Protein AF-A0A3D8PIF3-F1 (afdb_monomer_lite)

pLDDT: mean 80.58, std 9.63, range [51.34, 91.88]

Sequence (62 aa):
MNWSVLKDLKTMFGFITSILLGVFAIVLAVNNNKLWVLFVVVALILMLFSVFRADKIHKHNN

Structure (mmCIF, N/CA/C/O backbone):
data_AF-A0A3D8PIF3-F1
#
_entry.id   AF-A0A3D8PIF3-F1
#
loop_
_atom_site.group_PDB
_atom_site.id
_atom_site.type_symbol
_atom_site.label_atom_id
_atom_site.label_alt_id
_atom_site.label_comp_id
_atom_site.label_asym_id
_atom_site.label_entity_id
_atom_site.label_seq_id
_atom_site.pdbx_PDB_ins_code
_atom_site.Cartn_x
_atom_site.Cartn_y
_atom_site.Cartn_z
_atom_site.occupancy
_atom_site.B_iso_or_equiv
_atom_site.auth_seq_id
_atom_site.auth_comp_id
_atom_site.auth_asym_id
_atom_site.auth_atom_id
_atom_site.pdbx_PDB_model_num
ATOM 1 N N . MET A 1 1 ? 7.491 -12.815 -15.759 1.00 53.88 1 MET A N 1
ATOM 2 C CA . MET A 1 1 ? 7.870 -11.734 -14.820 1.00 53.88 1 MET A CA 1
ATOM 3 C C . MET A 1 1 ? 8.988 -10.937 -15.466 1.00 53.88 1 MET A C 1
ATOM 5 O O . MET A 1 1 ? 9.986 -11.543 -15.830 1.00 53.88 1 MET A O 1
ATOM 9 N N . ASN A 1 2 ? 8.819 -9.632 -15.687 1.00 61.75 2 ASN A N 1
ATOM 10 C CA . ASN A 1 2 ? 9.886 -8.822 -16.277 1.00 61.75 2 ASN A CA 1
ATOM 11 C C . ASN A 1 2 ? 11.050 -8.730 -15.279 1.00 61.75 2 ASN A C 1
ATOM 13 O O . ASN A 1 2 ? 10.903 -8.168 -14.191 1.00 61.75 2 ASN A O 1
ATOM 17 N N . TRP A 1 3 ? 12.191 -9.319 -15.633 1.00 65.38 3 TRP A N 1
ATOM 18 C CA . TRP A 1 3 ? 13.350 -9.449 -14.747 1.00 65.38 3 TRP A CA 1
ATOM 19 C C . TRP A 1 3 ? 13.900 -8.084 -14.311 1.00 65.38 3 TRP A C 1
ATOM 21 O O . TRP A 1 3 ? 14.437 -7.945 -13.214 1.00 65.38 3 TRP A O 1
ATOM 31 N N . SER A 1 4 ? 13.677 -7.049 -15.127 1.00 65.94 4 SER A N 1
ATOM 32 C CA . SER A 1 4 ? 14.092 -5.682 -14.817 1.00 65.94 4 SER A CA 1
ATOM 33 C C . SER A 1 4 ? 13.324 -5.054 -13.653 1.00 65.94 4 SER A C 1
ATOM 35 O O . SER A 1 4 ? 13.889 -4.237 -12.933 1.00 65.94 4 SER A O 1
ATOM 37 N N . VAL A 1 5 ? 12.063 -5.444 -13.433 1.00 62.00 5 VAL A N 1
ATOM 38 C CA . VAL A 1 5 ? 11.266 -4.942 -12.298 1.00 62.00 5 VAL A CA 1
ATOM 39 C C . VAL A 1 5 ? 11.702 -5.606 -10.992 1.00 62.00 5 VAL A C 1
ATOM 41 O O . VAL A 1 5 ? 11.781 -4.944 -9.966 1.00 62.00 5 VAL A O 1
ATOM 44 N N . LEU A 1 6 ? 12.050 -6.897 -11.034 1.00 64.69 6 LEU A N 1
ATOM 45 C CA . LEU A 1 6 ? 12.599 -7.625 -9.880 1.00 64.69 6 LEU A CA 1
ATOM 46 C C . LEU A 1 6 ? 13.997 -7.149 -9.487 1.00 64.69 6 LEU A C 1
ATOM 48 O O . LEU A 1 6 ? 14.343 -7.164 -8.310 1.00 64.69 6 LEU A O 1
ATOM 52 N N . LYS A 1 7 ? 14.805 -6.732 -10.468 1.00 69.56 7 LYS A N 1
ATOM 53 C CA . LYS A 1 7 ? 16.147 -6.202 -10.214 1.00 69.56 7 LYS A CA 1
ATOM 54 C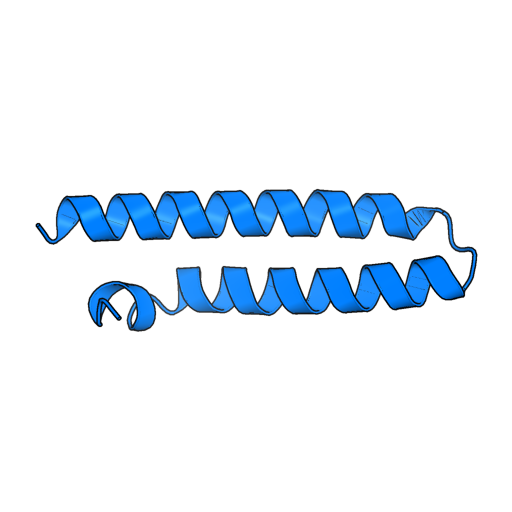 C . LYS A 1 7 ? 16.108 -4.823 -9.555 1.00 69.56 7 LYS A C 1
ATOM 56 O O . LYS A 1 7 ? 17.072 -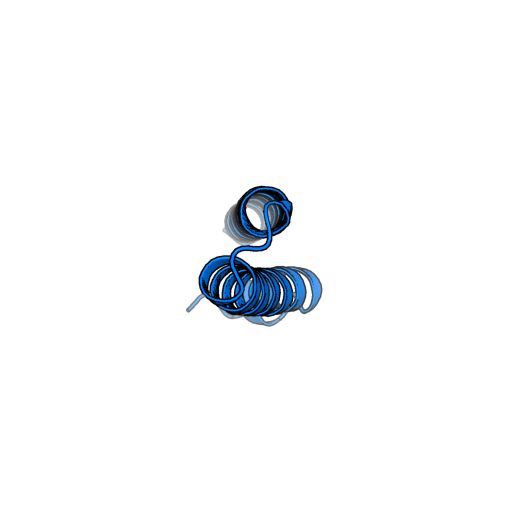4.443 -8.891 1.00 69.56 7 LYS A O 1
ATOM 61 N N . ASP A 1 8 ? 15.005 -4.086 -9.696 1.00 73.38 8 ASP A N 1
ATOM 62 C CA . ASP A 1 8 ? 14.822 -2.834 -8.975 1.00 73.38 8 ASP A CA 1
ATOM 63 C C . ASP A 1 8 ? 14.416 -3.095 -7.518 1.00 73.38 8 ASP A C 1
ATOM 65 O O . ASP A 1 8 ? 13.248 -3.043 -7.122 1.00 73.38 8 ASP A O 1
ATOM 69 N N . LEU A 1 9 ? 15.443 -3.355 -6.707 1.00 71.81 9 LEU A N 1
ATOM 70 C CA . LEU A 1 9 ? 15.369 -3.544 -5.260 1.00 71.81 9 LEU A CA 1
ATOM 71 C C . LEU A 1 9 ? 14.520 -2.474 -4.564 1.00 71.81 9 LEU A C 1
ATOM 73 O O . LEU A 1 9 ? 13.843 -2.801 -3.596 1.00 71.81 9 LEU A O 1
ATOM 77 N N . LYS A 1 10 ? 14.502 -1.221 -5.047 1.00 72.44 10 LYS A N 1
ATOM 78 C CA . LYS A 1 10 ? 13.680 -0.152 -4.447 1.00 72.44 10 LYS A CA 1
ATOM 79 C C . LYS A 1 10 ? 12.188 -0.408 -4.614 1.00 72.44 10 LYS A C 1
ATOM 81 O O . LYS A 1 10 ? 11.427 -0.193 -3.675 1.00 72.44 10 LYS A O 1
ATOM 86 N N . THR A 1 11 ? 11.777 -0.860 -5.792 1.00 75.88 11 THR A N 1
ATOM 87 C CA . THR A 1 11 ? 10.377 -1.180 -6.076 1.00 75.88 11 THR A CA 1
ATOM 88 C C . THR A 1 11 ? 9.957 -2.430 -5.304 1.00 75.88 11 THR A C 1
ATOM 90 O O . THR A 1 11 ? 8.899 -2.448 -4.678 1.00 75.88 11 THR A O 1
ATOM 93 N N . MET A 1 12 ? 10.830 -3.437 -5.238 1.00 80.94 12 MET A N 1
ATOM 94 C CA . MET A 1 12 ? 10.577 -4.662 -4.477 1.00 80.94 12 MET A CA 1
ATOM 95 C C . MET A 1 12 ? 10.487 -4.405 -2.959 1.00 80.94 12 MET A C 1
ATOM 97 O O . MET A 1 12 ? 9.565 -4.894 -2.309 1.00 80.94 12 MET A O 1
ATOM 101 N N . PHE A 1 13 ? 11.364 -3.564 -2.398 1.00 81.19 13 PHE A N 1
ATOM 102 C CA . PHE A 1 13 ? 11.269 -3.117 -1.001 1.00 81.19 13 PHE A CA 1
ATOM 103 C C . PHE A 1 13 ? 9.982 -2.333 -0.721 1.00 81.19 13 PHE A C 1
ATOM 105 O O . PHE A 1 13 ? 9.386 -2.505 0.342 1.00 81.19 13 PHE A O 1
ATOM 112 N N . GLY A 1 14 ? 9.530 -1.497 -1.661 1.00 83.00 14 GLY A N 1
ATOM 113 C CA . GLY A 1 14 ? 8.267 -0.761 -1.543 1.00 83.00 14 GLY A CA 1
ATOM 114 C C . GLY A 1 14 ? 7.057 -1.691 -1.431 1.00 83.00 14 GLY A C 1
ATOM 115 O O . GLY A 1 14 ? 6.198 -1.500 -0.570 1.00 83.00 14 GLY A O 1
ATOM 116 N N . PHE A 1 15 ? 7.035 -2.771 -2.216 1.00 81.38 15 PHE A N 1
ATOM 117 C CA . PHE A 1 15 ? 6.003 -3.802 -2.096 1.00 81.38 15 PHE A CA 1
ATOM 118 C C . PHE A 1 15 ? 6.086 -4.575 -0.779 1.00 81.38 15 PHE A C 1
ATOM 120 O O . PHE A 1 15 ? 5.069 -4.737 -0.109 1.00 81.38 15 PHE A O 1
ATOM 127 N N . ILE A 1 16 ? 7.281 -5.016 -0.370 1.00 87.81 16 ILE A N 1
ATOM 128 C CA . ILE A 1 16 ? 7.463 -5.762 0.887 1.00 87.81 16 ILE A CA 1
ATOM 129 C C . ILE A 1 16 ? 7.018 -4.918 2.087 1.00 87.81 16 ILE A C 1
ATOM 131 O O . ILE A 1 16 ? 6.286 -5.398 2.951 1.00 87.81 16 ILE A O 1
ATOM 135 N N . THR A 1 17 ? 7.416 -3.647 2.128 1.00 86.81 17 THR A N 1
ATOM 136 C CA . THR A 1 17 ? 7.023 -2.730 3.207 1.00 86.81 17 THR A CA 1
ATOM 137 C C . THR A 1 17 ? 5.526 -2.435 3.201 1.00 86.81 17 THR A C 1
ATOM 139 O O . THR A 1 17 ? 4.926 -2.425 4.271 1.00 86.81 17 THR A O 1
ATOM 142 N N . SER A 1 18 ? 4.895 -2.278 2.033 1.00 85.81 18 SER A N 1
ATOM 143 C CA . SER A 1 18 ? 3.436 -2.130 1.925 1.00 85.81 18 SER A CA 1
ATOM 144 C C . SER A 1 18 ? 2.688 -3.358 2.468 1.00 85.81 18 SER A C 1
ATOM 146 O O . SER A 1 18 ? 1.757 -3.207 3.261 1.00 85.81 18 SER A O 1
ATOM 148 N N . ILE A 1 19 ? 3.144 -4.572 2.135 1.00 88.31 19 ILE A N 1
ATOM 149 C CA . ILE A 1 19 ? 2.566 -5.823 2.653 1.00 88.31 19 ILE A CA 1
ATOM 150 C C . ILE A 1 19 ? 2.709 -5.895 4.178 1.00 88.31 19 ILE A C 1
ATOM 152 O O . ILE A 1 19 ? 1.732 -6.175 4.871 1.00 88.31 19 ILE A O 1
ATOM 156 N N . LEU A 1 20 ? 3.895 -5.591 4.717 1.00 90.25 20 LEU A N 1
ATOM 157 C CA . LEU A 1 20 ? 4.125 -5.569 6.166 1.00 90.25 20 LEU A CA 1
ATOM 158 C C . LEU A 1 20 ? 3.235 -4.538 6.868 1.00 90.25 20 LEU A C 1
ATOM 160 O O . LEU A 1 20 ? 2.621 -4.862 7.883 1.00 90.25 20 LEU A O 1
ATOM 164 N N . LEU A 1 21 ? 3.109 -3.325 6.319 1.00 86.56 21 LEU A N 1
ATOM 165 C CA . LEU A 1 21 ? 2.203 -2.306 6.856 1.00 86.56 21 LEU A CA 1
ATOM 166 C C . LEU A 1 21 ? 0.743 -2.774 6.846 1.00 86.56 21 LEU A C 1
ATOM 168 O O . LEU A 1 21 ? 0.020 -2.497 7.800 1.00 86.56 21 LEU A O 1
ATOM 172 N N . GLY A 1 22 ? 0.319 -3.504 5.811 1.00 85.50 22 GLY A N 1
ATOM 173 C CA . GLY A 1 22 ? -1.005 -4.121 5.756 1.00 85.50 22 GLY A CA 1
ATOM 174 C C . GLY A 1 22 ? -1.229 -5.125 6.889 1.00 85.50 22 GLY A C 1
ATOM 175 O O . GLY A 1 22 ? -2.256 -5.074 7.562 1.00 85.50 22 GLY A O 1
ATOM 176 N N . VAL A 1 23 ? -0.244 -5.985 7.170 1.00 89.56 23 VAL A N 1
ATOM 177 C CA . VAL A 1 23 ? -0.303 -6.929 8.301 1.00 89.56 23 VAL A CA 1
ATOM 178 C C . VAL A 1 23 ? -0.388 -6.183 9.636 1.00 89.56 23 VAL A C 1
ATOM 180 O O . VAL A 1 23 ? -1.248 -6.500 10.458 1.00 89.56 23 VAL A O 1
ATOM 183 N N . PHE A 1 24 ? 0.436 -5.151 9.839 1.00 87.31 24 PHE A N 1
ATOM 184 C CA . PHE A 1 24 ? 0.362 -4.309 11.037 1.00 87.31 24 PHE A CA 1
ATOM 185 C C . PHE A 1 24 ? -1.002 -3.630 11.182 1.00 87.31 24 PHE A C 1
ATOM 187 O O . PHE A 1 24 ? -1.546 -3.591 12.285 1.00 87.31 24 PHE A O 1
ATOM 194 N N . ALA A 1 25 ? -1.587 -3.148 10.085 1.00 85.88 25 ALA A N 1
ATOM 195 C CA . ALA A 1 25 ? -2.911 -2.544 10.102 1.00 85.88 25 ALA A CA 1
ATOM 196 C C . ALA A 1 25 ? -3.985 -3.532 10.579 1.00 85.88 25 ALA A C 1
ATOM 198 O O . ALA A 1 25 ? -4.808 -3.174 11.418 1.00 85.88 25 ALA A O 1
ATOM 199 N N . ILE A 1 26 ? -3.945 -4.782 10.106 1.00 88.00 26 ILE A N 1
ATOM 200 C CA . ILE A 1 26 ? -4.879 -5.833 10.533 1.00 88.00 26 ILE A CA 1
ATOM 201 C C . ILE A 1 26 ? -4.720 -6.114 12.032 1.00 88.00 26 ILE A C 1
ATOM 203 O O . ILE A 1 26 ? -5.712 -6.144 12.758 1.00 88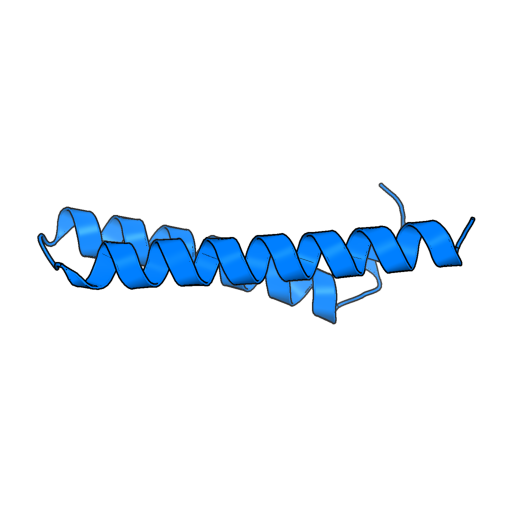.00 26 ILE A O 1
ATOM 207 N N . VAL A 1 27 ? -3.484 -6.252 12.523 1.00 90.75 27 VAL A N 1
ATOM 208 C CA . VAL A 1 27 ? -3.214 -6.477 13.955 1.00 90.75 27 VAL A CA 1
ATOM 209 C C . VAL A 1 27 ? -3.731 -5.314 14.811 1.00 90.75 27 VAL A C 1
ATOM 211 O O . VAL A 1 27 ? -4.358 -5.537 15.847 1.00 90.75 27 VAL A O 1
ATOM 214 N N . LEU A 1 28 ? -3.520 -4.066 14.379 1.00 86.31 28 LEU A N 1
ATOM 215 C CA . LEU A 1 28 ? -4.045 -2.890 15.079 1.00 86.31 28 LEU A CA 1
ATOM 216 C C . LEU A 1 28 ? -5.580 -2.830 15.056 1.0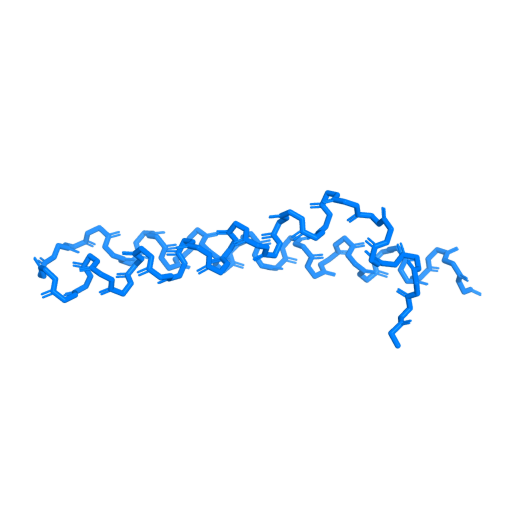0 86.31 28 LEU A C 1
ATOM 218 O O . LEU A 1 28 ? -6.177 -2.428 16.055 1.00 86.31 28 LEU A O 1
ATOM 222 N N . ALA A 1 29 ? -6.208 -3.235 13.948 1.00 87.50 29 ALA A N 1
ATOM 223 C CA . ALA A 1 29 ? -7.662 -3.267 13.810 1.00 87.50 29 ALA A CA 1
ATOM 224 C C . ALA A 1 29 ? -8.291 -4.276 14.780 1.00 87.50 29 ALA A C 1
ATOM 226 O O . ALA A 1 29 ? -9.247 -3.940 15.476 1.00 87.50 29 ALA A O 1
ATOM 227 N N . VAL A 1 30 ? -7.705 -5.475 14.888 1.00 91.88 30 VAL A N 1
ATOM 228 C CA . VAL A 1 30 ? -8.136 -6.509 15.846 1.00 91.88 30 VAL A CA 1
ATOM 229 C C . VAL A 1 30 ? -7.994 -6.023 17.295 1.00 91.88 30 VAL A C 1
ATOM 231 O O . VAL A 1 30 ? -8.833 -6.333 18.134 1.00 91.88 30 VAL A O 1
ATOM 234 N N . ASN A 1 31 ? -6.993 -5.187 17.581 1.00 91.12 31 ASN A N 1
ATOM 235 C CA . ASN A 1 31 ? -6.783 -4.582 18.900 1.00 91.12 31 ASN A CA 1
ATOM 236 C C . ASN A 1 31 ? -7.659 -3.337 19.177 1.00 91.12 31 ASN A C 1
ATOM 238 O O . ASN A 1 31 ? -7.368 -2.590 20.112 1.00 91.12 31 ASN A O 1
ATOM 242 N N . ASN A 1 32 ? -8.711 -3.075 18.385 1.00 85.12 32 ASN A N 1
ATOM 243 C CA . ASN A 1 32 ? -9.599 -1.902 18.499 1.00 85.12 32 ASN A CA 1
ATOM 244 C C . ASN A 1 32 ? -8.871 -0.542 18.467 1.00 85.12 32 ASN A C 1
ATOM 246 O O . ASN A 1 32 ? -9.384 0.479 18.939 1.00 85.12 32 ASN A O 1
ATOM 250 N N . ASN A 1 33 ? -7.668 -0.496 17.892 1.00 85.06 33 ASN A N 1
ATOM 251 C CA . ASN A 1 33 ? -6.870 0.716 17.844 1.00 85.06 33 ASN A CA 1
ATOM 252 C C . ASN A 1 33 ? -7.206 1.523 16.587 1.00 85.06 33 ASN A C 1
ATOM 254 O O . ASN A 1 33 ? -6.894 1.100 15.478 1.00 85.06 33 ASN A O 1
ATOM 258 N N . LYS A 1 34 ? -7.780 2.721 16.753 1.00 84.38 34 LYS A N 1
ATOM 259 C CA . LYS A 1 34 ? -8.226 3.618 15.663 1.00 84.38 34 LYS A CA 1
ATOM 260 C C . LYS A 1 34 ? -7.128 3.993 14.655 1.00 84.38 34 LYS A C 1
ATOM 262 O O . LYS A 1 34 ? -7.442 4.438 13.555 1.00 84.38 34 LYS A O 1
ATOM 267 N N . LEU A 1 35 ? -5.856 3.792 15.002 1.00 83.50 35 LEU A N 1
ATOM 268 C CA . LEU A 1 35 ? -4.710 4.028 14.120 1.00 83.50 35 LEU A CA 1
ATOM 269 C C . LEU A 1 35 ? -4.609 3.029 12.953 1.00 83.50 35 LEU A C 1
ATOM 271 O O . LEU A 1 35 ? -3.859 3.284 12.013 1.00 83.50 35 LEU A O 1
ATOM 275 N N . TRP A 1 36 ? -5.370 1.928 12.964 1.00 85.75 36 TRP A N 1
ATOM 276 C CA . TRP A 1 36 ? -5.347 0.927 11.891 1.00 85.75 36 TRP A CA 1
ATOM 277 C C . TRP A 1 36 ? -5.632 1.528 10.506 1.00 85.75 36 TRP A C 1
ATOM 279 O O . TRP A 1 36 ? -4.943 1.204 9.541 1.00 85.75 36 TRP A O 1
ATOM 289 N N . VAL A 1 37 ? -6.575 2.475 10.419 1.0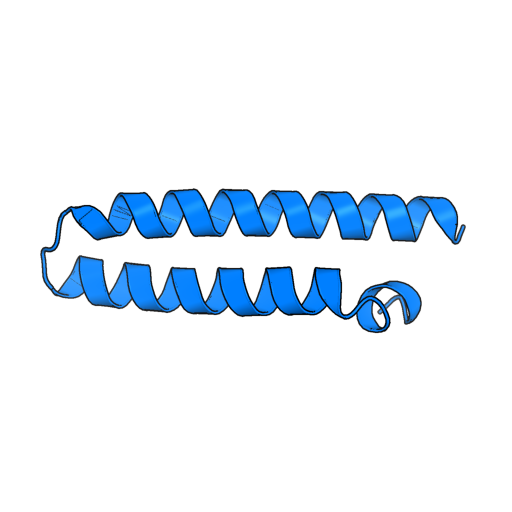0 87.19 37 VAL A N 1
ATOM 290 C CA . VAL A 1 37 ? -6.948 3.151 9.164 1.00 87.19 37 VAL A CA 1
ATOM 291 C C . VAL A 1 37 ? -5.767 3.923 8.578 1.00 87.19 37 VAL A C 1
ATOM 293 O O . VAL A 1 37 ? -5.527 3.864 7.375 1.00 87.19 37 VAL A O 1
ATOM 296 N N . LEU A 1 38 ? -4.990 4.604 9.426 1.00 86.81 38 LEU A N 1
ATOM 297 C CA . LEU A 1 38 ? -3.794 5.337 9.005 1.00 86.81 38 LEU A CA 1
ATOM 298 C C . LEU A 1 38 ? -2.772 4.397 8.358 1.00 86.81 38 LEU A C 1
ATOM 300 O O . LEU A 1 38 ? -2.256 4.699 7.284 1.00 86.81 38 LEU A O 1
ATOM 304 N N . PHE A 1 39 ? -2.531 3.232 8.964 1.00 84.50 39 PHE A N 1
ATOM 305 C CA . PHE A 1 39 ? -1.622 2.230 8.407 1.00 84.50 39 PHE A CA 1
ATOM 306 C C . PHE A 1 39 ? -2.115 1.664 7.070 1.00 84.50 39 PHE A C 1
ATOM 308 O O . PHE A 1 39 ? -1.304 1.513 6.156 1.00 84.50 39 PHE A O 1
ATOM 315 N N . VAL A 1 40 ? -3.424 1.421 6.912 1.00 85.81 40 VAL A N 1
ATOM 316 C CA . VAL A 1 40 ? -4.003 0.995 5.623 1.00 85.81 40 VAL A CA 1
ATOM 317 C C . VAL A 1 40 ? -3.791 2.058 4.546 1.00 85.81 40 VAL A C 1
ATOM 319 O O . VAL A 1 40 ? -3.336 1.742 3.448 1.00 85.81 40 VAL A O 1
ATOM 322 N N . VAL A 1 41 ? -4.082 3.326 4.850 1.00 89.88 41 VAL A N 1
ATOM 323 C CA . VAL A 1 41 ? -3.930 4.428 3.887 1.00 89.88 41 VAL A CA 1
ATOM 324 C C . VAL A 1 41 ? -2.469 4.579 3.461 1.00 89.88 41 VAL A C 1
ATOM 326 O O . VAL A 1 41 ? -2.181 4.679 2.269 1.00 89.88 41 VAL A O 1
ATOM 329 N N . VAL A 1 42 ? -1.530 4.528 4.410 1.00 88.31 42 VAL A N 1
ATOM 330 C CA . VAL A 1 42 ? -0.094 4.597 4.106 1.00 88.31 42 VAL A CA 1
ATOM 331 C C . VAL A 1 42 ? 0.349 3.395 3.264 1.00 88.31 42 VAL A C 1
ATOM 333 O O . VAL A 1 42 ? 1.068 3.580 2.281 1.00 88.31 42 VAL A O 1
ATOM 336 N N . ALA A 1 43 ? -0.123 2.182 3.575 1.00 86.12 43 ALA A N 1
ATOM 337 C CA . ALA A 1 43 ? 0.175 0.984 2.787 1.00 86.12 43 ALA A CA 1
ATOM 338 C C . ALA A 1 43 ? -0.280 1.127 1.327 1.00 86.12 43 ALA A C 1
ATOM 340 O O . ALA A 1 43 ? 0.486 0.800 0.416 1.00 86.12 43 ALA A O 1
ATOM 341 N N . LEU A 1 44 ? -1.483 1.666 1.102 1.00 87.00 44 LEU A N 1
ATOM 342 C CA . LEU A 1 44 ? -2.034 1.906 -0.235 1.00 87.00 44 LEU A CA 1
ATOM 343 C C . LEU A 1 44 ? -1.223 2.943 -1.018 1.00 87.00 44 LEU A C 1
ATOM 345 O O . LEU A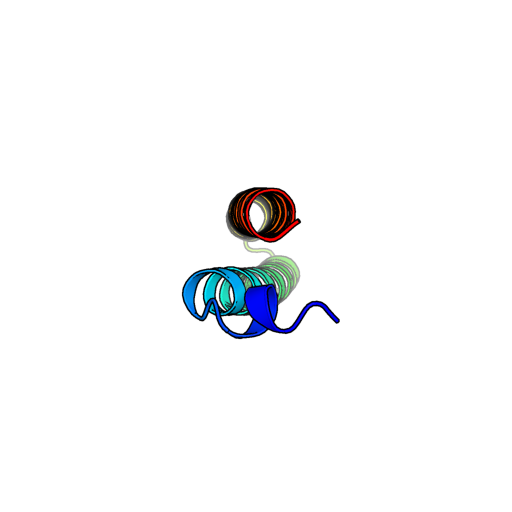 1 44 ? -0.934 2.726 -2.193 1.00 87.00 44 LEU A O 1
ATOM 349 N N . ILE A 1 45 ? -0.803 4.036 -0.376 1.00 89.44 45 ILE A N 1
ATOM 350 C CA . ILE A 1 45 ? 0.042 5.057 -1.016 1.00 89.44 45 ILE A CA 1
ATOM 351 C C . ILE A 1 45 ? 1.384 4.447 -1.448 1.00 89.44 45 ILE A C 1
ATOM 353 O O . ILE A 1 45 ? 1.811 4.638 -2.588 1.00 89.44 45 ILE A O 1
ATOM 357 N N . LEU A 1 46 ? 2.030 3.673 -0.569 1.00 84.75 46 LEU A N 1
ATOM 358 C CA . LEU A 1 46 ? 3.277 2.966 -0.883 1.00 84.75 46 LEU A CA 1
ATOM 359 C C . LEU A 1 46 ? 3.103 1.949 -2.016 1.00 84.75 46 LEU A C 1
ATOM 361 O O . LEU A 1 46 ? 3.984 1.823 -2.872 1.00 84.75 46 LEU A O 1
ATOM 365 N N . MET A 1 47 ? 1.966 1.252 -2.048 1.00 85.38 47 MET A N 1
ATOM 366 C CA . MET A 1 47 ? 1.643 0.303 -3.108 1.00 85.38 47 MET A CA 1
ATOM 367 C C . MET A 1 47 ? 1.491 1.017 -4.451 1.00 85.38 47 MET A C 1
ATOM 369 O O . MET A 1 47 ? 2.153 0.640 -5.414 1.00 85.38 47 MET A O 1
ATOM 373 N N . LEU A 1 48 ? 0.693 2.087 -4.507 1.00 86.38 48 LEU A N 1
ATOM 374 C CA . LEU A 1 48 ? 0.514 2.893 -5.715 1.00 86.38 48 LEU A CA 1
ATOM 375 C C . LEU A 1 48 ? 1.847 3.454 -6.207 1.00 86.38 48 LEU A C 1
ATOM 377 O O . LEU A 1 48 ? 2.160 3.344 -7.388 1.00 86.38 48 LEU A O 1
ATOM 381 N N . PHE A 1 49 ? 2.673 3.991 -5.308 1.00 84.44 49 PHE A N 1
ATOM 382 C CA . PHE A 1 49 ? 3.990 4.511 -5.671 1.00 84.44 49 PHE A CA 1
ATOM 383 C C . PHE A 1 49 ? 4.910 3.423 -6.246 1.00 84.44 49 PHE A C 1
ATOM 385 O O . PHE A 1 49 ? 5.615 3.657 -7.230 1.00 84.44 49 PHE A O 1
ATOM 392 N N . SER A 1 50 ? 4.874 2.219 -5.669 1.00 82.44 50 SER A N 1
ATOM 393 C CA . SER A 1 50 ? 5.632 1.067 -6.170 1.00 82.44 50 SER A CA 1
ATOM 394 C C . SER A 1 50 ? 5.127 0.618 -7.545 1.00 82.44 50 SER A C 1
ATOM 396 O O . SER A 1 50 ? 5.937 0.363 -8.433 1.00 82.44 50 SER A O 1
ATOM 398 N N . VAL A 1 51 ? 3.807 0.609 -7.767 1.00 85.00 51 VAL A N 1
ATOM 399 C CA . VAL A 1 51 ? 3.195 0.306 -9.072 1.00 85.00 51 VAL A CA 1
ATOM 400 C C . VAL A 1 51 ? 3.580 1.353 -10.120 1.00 85.00 51 VAL A C 1
ATOM 402 O O . VAL A 1 51 ? 4.028 0.982 -11.200 1.00 85.00 51 VAL A O 1
ATOM 405 N N . PHE A 1 52 ? 3.499 2.649 -9.805 1.00 85.62 52 PHE A N 1
ATOM 406 C CA . PHE A 1 52 ? 3.900 3.717 -10.728 1.00 85.62 52 PHE A CA 1
ATOM 407 C C . PHE A 1 52 ? 5.383 3.641 -11.111 1.00 85.62 52 PHE A C 1
ATOM 409 O O . PHE A 1 52 ? 5.736 3.867 -12.270 1.00 85.62 52 PHE A O 1
ATOM 416 N N . ARG A 1 53 ? 6.275 3.305 -10.166 1.00 78.94 53 ARG A N 1
ATOM 417 C CA . ARG A 1 53 ? 7.693 3.069 -10.492 1.00 78.94 53 ARG A CA 1
ATOM 418 C C . ARG A 1 53 ? 7.878 1.830 -11.357 1.00 78.94 53 ARG A C 1
ATOM 420 O O . ARG A 1 53 ? 8.633 1.899 -12.324 1.00 78.94 53 ARG A O 1
ATOM 427 N N . ALA A 1 54 ? 7.189 0.736 -11.038 1.00 80.38 54 ALA A N 1
ATOM 428 C CA . ALA A 1 54 ? 7.249 -0.494 -11.820 1.00 80.38 54 ALA A CA 1
ATOM 429 C C . ALA A 1 54 ? 6.794 -0.267 -13.272 1.00 80.38 54 ALA A C 1
ATOM 431 O O . ALA A 1 54 ? 7.454 -0.747 -14.194 1.00 80.38 54 ALA A O 1
ATOM 432 N N . ASP A 1 55 ? 5.718 0.500 -13.468 1.00 82.19 55 ASP A N 1
ATOM 433 C CA . ASP A 1 55 ? 5.182 0.874 -14.780 1.00 82.19 55 ASP A CA 1
ATOM 434 C C . ASP A 1 55 ? 6.166 1.749 -15.568 1.00 82.19 55 ASP A C 1
ATOM 436 O O . ASP A 1 55 ? 6.502 1.446 -16.714 1.00 82.19 55 ASP A O 1
ATOM 440 N N . LYS A 1 56 ? 6.746 2.770 -14.919 1.00 79.38 56 LYS A N 1
ATOM 441 C CA . LYS A 1 56 ? 7.778 3.622 -15.529 1.00 79.38 56 LYS A CA 1
ATOM 442 C C . LYS A 1 56 ? 9.000 2.818 -15.986 1.00 79.38 56 LYS A C 1
ATOM 444 O O . LYS A 1 56 ? 9.540 3.089 -17.055 1.00 79.38 56 LYS A O 1
ATOM 449 N N . ILE A 1 57 ? 9.438 1.841 -15.192 1.00 76.81 57 ILE A N 1
ATOM 450 C CA . ILE A 1 57 ? 10.570 0.965 -15.537 1.00 76.81 57 ILE A CA 1
ATOM 451 C C . ILE A 1 57 ? 10.198 0.028 -16.684 1.00 76.81 57 ILE A C 1
ATOM 453 O O . ILE A 1 57 ? 11.008 -0.171 -17.585 1.00 76.81 57 ILE A O 1
ATOM 457 N N . HIS A 1 58 ? 8.975 -0.508 -16.693 1.00 73.81 58 HIS A N 1
ATOM 458 C CA . HIS A 1 58 ? 8.479 -1.310 -17.811 1.00 73.81 58 HIS A CA 1
ATOM 459 C C . HIS A 1 58 ? 8.497 -0.531 -19.122 1.00 73.81 58 HIS A C 1
ATOM 461 O O . HIS A 1 58 ? 9.005 -1.032 -20.117 1.00 73.81 58 HIS A O 1
ATOM 467 N N . LYS A 1 59 ? 7.978 0.699 -19.104 1.00 73.25 59 LYS A N 1
ATOM 468 C CA . LYS A 1 59 ? 7.870 1.558 -20.285 1.00 73.25 59 LYS A CA 1
ATOM 469 C C . LYS A 1 59 ? 9.218 2.107 -20.769 1.00 73.25 59 LYS A C 1
ATOM 471 O O . LYS A 1 59 ? 9.314 2.531 -21.908 1.00 73.25 59 LYS A O 1
ATOM 476 N N . HIS A 1 60 ? 10.242 2.130 -19.915 1.00 66.19 60 HIS A N 1
ATOM 477 C CA . HIS A 1 60 ? 11.608 2.503 -20.299 1.00 66.19 60 HIS A CA 1
ATOM 478 C C . HIS A 1 60 ? 12.383 1.342 -20.948 1.00 66.19 60 HIS A C 1
ATOM 480 O O . HIS A 1 60 ? 13.313 1.577 -21.711 1.00 66.19 60 HIS A O 1
ATOM 486 N N . ASN A 1 61 ? 12.047 0.093 -20.616 1.00 58.16 61 ASN A N 1
ATOM 487 C CA . ASN A 1 61 ? 12.761 -1.095 -21.096 1.00 58.16 61 ASN A CA 1
ATOM 488 C C . ASN A 1 61 ? 12.164 -1.729 -22.363 1.00 58.16 61 ASN A C 1
ATOM 490 O O . ASN A 1 61 ? 12.639 -2.788 -22.772 1.00 58.16 61 ASN A O 1
ATOM 494 N N . ASN A 1 62 ? 11.123 -1.123 -22.930 1.00 51.34 62 ASN A N 1
ATOM 495 C CA . ASN A 1 62 ? 10.385 -1.588 -24.103 1.00 51.34 62 ASN A CA 1
ATOM 496 C C . ASN A 1 62 ? 10.376 -0.473 -25.149 1.00 51.34 62 ASN A C 1
ATOM 498 O O . ASN A 1 62 ? 10.530 -0.789 -26.345 1.00 51.34 62 ASN A O 1
#

Foldseek 3Di:
DPVQLVVPPVLVVLLVVLVVLLVVLVVCVVVVHPCSVVSPVVSVVSNVVSVVVSVVSVVVVD

Organism: NCBI:txid1229152

Secondary structure (DSSP, 8-state):
--HHHHH-HHHHHHHHHHHHHHHHHHHHHHTT-TTHHHHHHHHHHHHHHHHHHHHHHHHH--

Radius of gyration: 14.04 Å; chains: 1; bounding box: 26×17×43 Å